Protein AF-A0A4Y3TWV3-F1 (afdb_monomer)

Organism: NCBI:txid104098

Solvent-accessible surface area (backbone atoms only — not comparable to full-atom values): 7016 Å² total; per-residue (Å²): 138,83,85,80,80,93,82,84,86,86,75,82,80,72,80,71,65,55,74,66,58,50,50,42,55,50,50,24,52,49,24,51,49,49,18,53,52,21,53,77,69,69,35,64,69,49,27,54,52,24,47,52,52,20,52,54,29,45,50,53,52,32,53,76,69,77,37,59,62,66,59,57,53,49,51,52,50,53,52,52,54,52,49,51,52,53,49,56,72,68,42,71,74,75,78,70,80,51,86,92,54,82,78,74,73,88,73,83,77,76,76,74,81,133

Sequence (114 aa):
MVRIDPAHLSSASGNTPAPATMRVCQKAGLHATNCTAAFIAGRRQDVIRESAQFIRSLEEIWRGQDVPPEEVWTELLRRLEVSELLHRLNQPPHRCKELGRRARAWRITTSKLP

Foldseek 3Di:
DDDDDPPPPPDPPDPPDDPVLVVLVVQLVVLVVQLVVCVVVVNVVSVVVSVVSNVVSVCVNCVVVVHHVVVVVVVVVVVVVVVVVVVVVPPDPPLPPPDPDDPDDDDPPPPDDD

Mean predicted aligned error: 14.13 Å

Secondary structure (DSSP, 8-state):
---------------PPPHHHHHHHHHHHHHHHHHHHHHHTT-HHHHHHHHHHHHHHHHHHHHTTT--HHHHHHHHHHHHHHHHHHHHHHSPP-----TT----------PPP-

Structure (mmCIF, N/CA/C/O backbone):
data_AF-A0A4Y3TWV3-F1
#
_entry.id   AF-A0A4Y3TWV3-F1
#
loop_
_atom_site.group_PDB
_atom_site.id
_atom_site.type_symbol
_atom_site.label_atom_id
_atom_site.label_alt_id
_atom_site.label_comp_id
_atom_site.label_asym_id
_atom_site.label_entity_id
_atom_site.label_seq_id
_atom_site.pdbx_PDB_ins_code
_atom_site.Cartn_x
_atom_site.Cartn_y
_atom_site.Cartn_z
_atom_site.occupancy
_atom_site.B_iso_or_equiv
_atom_site.auth_seq_id
_atom_site.auth_comp_id
_atom_site.auth_asym_id
_atom_site.auth_atom_id
_atom_site.pdbx_PDB_model_num
ATOM 1 N N . MET A 1 1 ? 23.620 39.219 21.979 1.00 39.56 1 MET A N 1
ATOM 2 C CA . MET A 1 1 ? 23.599 38.084 22.926 1.00 39.56 1 MET A CA 1
ATOM 3 C C . MET A 1 1 ? 22.150 37.874 23.351 1.00 39.56 1 MET A C 1
ATOM 5 O O . MET A 1 1 ? 21.705 38.472 24.318 1.00 39.56 1 MET A O 1
ATOM 9 N N . VAL A 1 2 ? 21.378 37.154 22.531 1.00 44.09 2 VAL A N 1
ATOM 10 C CA . VAL A 1 2 ? 19.945 36.910 22.764 1.00 44.09 2 VAL A CA 1
ATOM 11 C C . VAL A 1 2 ? 19.835 35.655 23.623 1.00 44.09 2 VAL A C 1
ATOM 13 O O . VAL A 1 2 ? 20.268 34.585 23.201 1.00 44.09 2 VAL A O 1
ATOM 16 N N . ARG A 1 3 ? 19.325 35.800 24.849 1.00 45.41 3 ARG A N 1
ATOM 17 C CA . ARG A 1 3 ? 18.936 34.666 25.692 1.00 45.41 3 ARG A CA 1
ATOM 18 C C . ARG A 1 3 ? 17.688 34.032 25.078 1.00 45.41 3 ARG A C 1
ATOM 20 O O . ARG A 1 3 ? 16.702 34.727 24.866 1.00 45.41 3 ARG A O 1
ATOM 27 N N . ILE A 1 4 ? 17.763 32.741 24.776 1.00 53.50 4 ILE A N 1
ATOM 28 C CA . ILE A 1 4 ? 16.607 31.914 24.428 1.00 53.50 4 ILE A CA 1
ATOM 29 C C . ILE A 1 4 ? 16.177 31.213 25.719 1.00 53.50 4 ILE A C 1
ATOM 31 O O . ILE A 1 4 ? 16.936 30.410 26.260 1.00 53.50 4 ILE A O 1
ATOM 35 N N . ASP A 1 5 ? 14.989 31.545 26.221 1.00 45.50 5 ASP A N 1
ATOM 36 C CA . ASP A 1 5 ? 14.373 30.877 27.370 1.00 45.50 5 ASP A CA 1
ATOM 37 C C . ASP A 1 5 ? 13.811 29.497 26.951 1.00 45.50 5 ASP A C 1
ATOM 39 O O . ASP A 1 5 ? 13.076 29.413 25.963 1.00 45.50 5 ASP A O 1
ATOM 43 N N . PRO A 1 6 ? 14.104 28.392 27.669 1.00 47.84 6 PRO A N 1
ATOM 44 C CA . PRO A 1 6 ? 13.749 27.032 27.250 1.00 47.84 6 PRO A CA 1
ATOM 45 C C . PRO A 1 6 ? 12.395 26.558 27.818 1.00 47.84 6 PRO A C 1
ATOM 47 O O . PRO A 1 6 ? 12.291 25.443 28.322 1.00 47.84 6 PRO A O 1
ATOM 50 N N . ALA A 1 7 ? 11.350 27.389 27.775 1.00 47.19 7 ALA A N 1
ATOM 51 C CA . ALA A 1 7 ? 10.105 27.129 28.515 1.00 47.19 7 ALA A CA 1
ATOM 52 C C . ALA A 1 7 ? 8.832 26.961 27.659 1.00 47.19 7 ALA A C 1
ATOM 54 O O . ALA A 1 7 ? 7.738 27.173 28.173 1.00 47.19 7 ALA A O 1
ATOM 55 N N . HIS A 1 8 ? 8.923 26.561 26.381 1.00 47.34 8 HIS A N 1
ATOM 56 C CA . HIS A 1 8 ? 7.716 26.426 25.540 1.00 47.34 8 HIS A CA 1
ATOM 57 C C . HIS A 1 8 ? 7.578 25.137 24.709 1.00 47.34 8 HIS A C 1
ATOM 59 O O . HIS A 1 8 ? 6.943 25.136 23.658 1.00 47.34 8 HIS A O 1
ATOM 65 N N . LEU A 1 9 ? 8.090 23.998 25.177 1.00 46.09 9 LEU A N 1
ATOM 66 C CA . LEU A 1 9 ? 7.772 22.702 24.552 1.00 46.09 9 LEU A CA 1
ATOM 67 C C . LEU A 1 9 ? 7.235 21.701 25.580 1.00 46.09 9 LEU A C 1
ATOM 69 O O . LEU A 1 9 ? 7.739 20.593 25.711 1.00 46.09 9 LEU A O 1
ATOM 73 N N . SER A 1 10 ? 6.193 22.093 26.315 1.00 49.81 10 SER A N 1
ATOM 74 C CA . SER A 1 10 ? 5.363 21.151 27.071 1.00 49.81 10 SER A CA 1
ATOM 75 C C . SER A 1 10 ? 3.910 21.285 26.633 1.00 49.81 10 SER A C 1
ATOM 77 O O . SER A 1 10 ? 3.163 22.125 27.126 1.00 49.81 10 SER A O 1
ATOM 79 N N . SER A 1 11 ? 3.556 20.509 25.609 1.00 43.03 11 SER A N 1
ATOM 80 C CA . SER A 1 11 ? 2.209 19.965 25.355 1.00 43.03 11 SER A CA 1
ATOM 81 C C . SER A 1 11 ? 2.194 19.153 24.052 1.00 43.03 11 SER A C 1
ATOM 83 O O . SER A 1 11 ? 1.276 19.240 23.243 1.00 43.03 11 SER A O 1
ATOM 85 N N . ALA A 1 12 ? 3.198 18.292 23.847 1.00 49.00 12 ALA A N 1
ATOM 86 C CA . ALA A 1 12 ? 2.982 17.119 23.008 1.00 49.00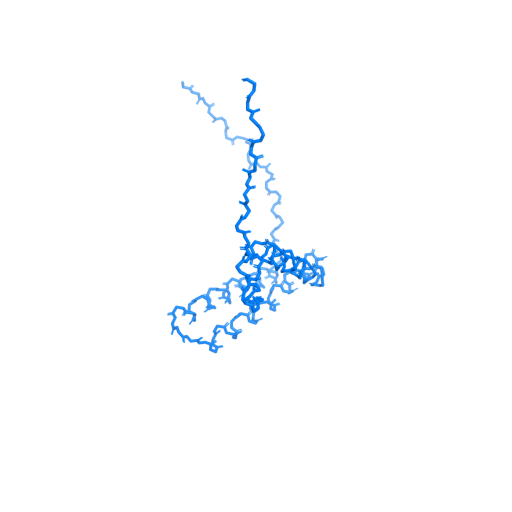 12 ALA A CA 1
ATOM 87 C C . ALA A 1 12 ? 2.133 16.149 23.840 1.00 49.00 12 ALA A C 1
ATOM 89 O O . ALA A 1 12 ? 2.664 15.310 24.565 1.00 49.00 12 ALA A O 1
ATOM 90 N N . SER A 1 13 ? 0.809 16.327 23.806 1.00 44.69 13 SER A N 1
ATOM 91 C CA . SER A 1 13 ? -0.141 15.336 24.313 1.00 44.69 13 SER A CA 1
ATOM 92 C C . SER A 1 13 ? -0.003 14.098 23.426 1.00 44.69 13 SER A C 1
ATOM 94 O O . SER A 1 13 ? -0.635 13.967 22.379 1.00 44.69 13 SER A O 1
ATOM 96 N N . GLY A 1 14 ? 0.974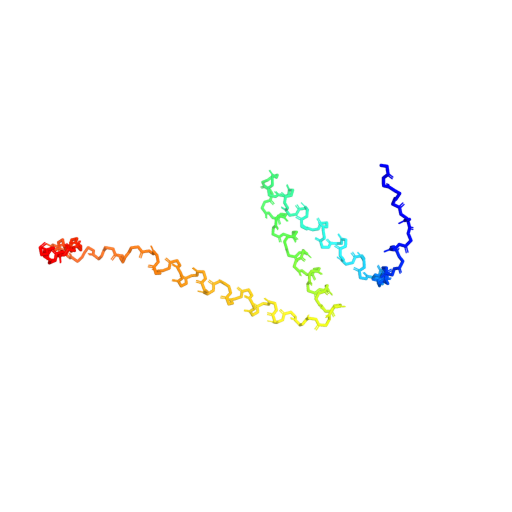 13.263 23.773 1.00 44.38 14 GLY A N 1
ATOM 97 C CA . GLY A 1 14 ? 1.352 12.076 23.034 1.00 44.38 14 GLY A CA 1
ATOM 98 C C . GLY A 1 14 ? 0.284 11.018 23.219 1.00 44.38 14 GLY A C 1
ATOM 99 O O . GLY A 1 14 ? 0.344 10.238 24.168 1.00 44.38 14 GLY A O 1
ATOM 100 N N . ASN A 1 15 ? -0.670 10.965 22.292 1.00 62.34 15 ASN A N 1
ATOM 101 C CA . ASN A 1 15 ? -1.533 9.805 22.138 1.00 62.34 15 ASN A CA 1
ATOM 102 C C . ASN A 1 15 ? -0.675 8.658 21.587 1.00 62.34 15 ASN A C 1
ATOM 104 O O . ASN A 1 15 ? -0.637 8.401 20.384 1.00 62.34 15 ASN A O 1
ATOM 108 N N . THR A 1 16 ? 0.118 8.042 22.467 1.00 63.03 16 THR A N 1
ATOM 109 C CA . THR A 1 16 ? 0.931 6.880 22.117 1.00 63.03 16 THR A CA 1
ATOM 110 C C . THR A 1 16 ? -0.038 5.795 21.661 1.00 63.03 16 THR A C 1
ATOM 112 O O . THR A 1 16 ? -0.902 5.404 22.450 1.00 63.03 16 THR A O 1
ATOM 115 N N . PRO A 1 17 ? 0.045 5.332 20.402 1.00 68.81 17 PRO A N 1
ATOM 116 C CA . PRO A 1 17 ? -0.887 4.338 19.902 1.00 68.81 17 PRO A CA 1
ATOM 117 C C . PRO A 1 17 ? -0.798 3.085 20.767 1.00 68.81 17 PRO A C 1
ATOM 119 O O . PRO A 1 17 ? 0.291 2.696 21.205 1.00 68.81 17 PRO A O 1
ATOM 122 N N . ALA A 1 18 ? -1.946 2.447 21.001 1.00 78.12 18 ALA A N 1
ATOM 123 C CA . ALA A 1 18 ? -2.000 1.203 21.751 1.00 78.12 18 ALA A CA 1
ATOM 124 C C . ALA A 1 18 ? -0.973 0.200 21.183 1.00 78.12 18 ALA A C 1
ATOM 126 O O . ALA A 1 18 ? -0.744 0.157 19.967 1.00 78.12 18 ALA A O 1
ATOM 127 N N . PRO A 1 19 ? -0.355 -0.645 22.025 1.00 78.56 19 PRO A N 1
ATOM 128 C CA . PRO A 1 19 ? 0.712 -1.549 21.595 1.00 78.56 19 PRO A CA 1
ATOM 129 C C . PRO A 1 19 ? 0.289 -2.501 20.466 1.00 78.56 19 PRO A C 1
ATOM 131 O O . PRO A 1 19 ? 1.137 -2.946 19.697 1.00 78.56 19 PRO A O 1
ATOM 134 N N . ALA A 1 20 ? -1.007 -2.803 20.331 1.00 78.88 20 ALA A N 1
ATOM 135 C CA . ALA A 1 20 ? -1.546 -3.556 19.200 1.00 78.88 20 ALA A CA 1
ATOM 136 C C . ALA A 1 20 ? -1.443 -2.770 17.880 1.00 78.88 20 ALA A C 1
ATOM 138 O O . ALA A 1 20 ? -0.888 -3.279 16.910 1.00 78.88 20 ALA A O 1
ATOM 139 N N . THR A 1 21 ? -1.881 -1.510 17.867 1.00 86.44 21 THR A N 1
ATOM 140 C CA . THR A 1 21 ? -1.794 -0.607 16.709 1.00 86.44 21 THR A CA 1
ATOM 141 C C . THR A 1 21 ? -0.346 -0.408 16.268 1.00 86.44 21 THR A C 1
ATOM 143 O O . THR A 1 21 ? -0.040 -0.486 15.081 1.00 86.44 21 THR A O 1
ATOM 146 N N . MET A 1 22 ? 0.579 -0.249 17.221 1.00 91.19 22 MET A N 1
ATOM 147 C CA . MET A 1 22 ? 2.005 -0.115 16.912 1.00 91.19 22 MET A CA 1
ATOM 148 C C . MET A 1 22 ? 2.561 -1.345 16.176 1.00 91.19 22 MET A C 1
ATOM 150 O O . MET A 1 22 ? 3.324 -1.194 15.222 1.00 91.19 22 MET A O 1
ATOM 154 N N . ARG A 1 23 ? 2.145 -2.560 16.561 1.00 93.81 23 ARG A N 1
ATOM 155 C CA . ARG A 1 23 ? 2.563 -3.800 15.882 1.00 93.81 23 ARG A CA 1
ATOM 156 C C . ARG A 1 23 ? 2.028 -3.884 14.456 1.00 93.81 23 ARG A C 1
ATOM 158 O O . ARG A 1 23 ? 2.760 -4.325 13.575 1.00 93.81 23 ARG A O 1
ATOM 165 N N . VAL A 1 24 ? 0.782 -3.471 14.218 1.00 95.19 24 VAL A N 1
ATOM 166 C CA . VAL A 1 24 ? 0.203 -3.450 12.863 1.00 95.19 24 VAL A CA 1
ATOM 167 C C . VAL A 1 24 ? 0.969 -2.463 11.976 1.00 95.19 24 VAL A C 1
ATOM 169 O O . VAL A 1 24 ? 1.386 -2.825 10.877 1.00 95.19 24 VAL A O 1
ATOM 172 N N . CYS A 1 25 ? 1.270 -1.262 12.482 1.00 95.94 25 CYS A N 1
ATOM 173 C CA . CYS A 1 25 ? 2.086 -0.280 11.761 1.00 95.94 25 CYS A CA 1
ATOM 174 C C . CYS A 1 25 ? 3.491 -0.810 11.431 1.00 95.94 25 CYS A C 1
ATOM 176 O O . CYS A 1 25 ? 3.977 -0.633 10.314 1.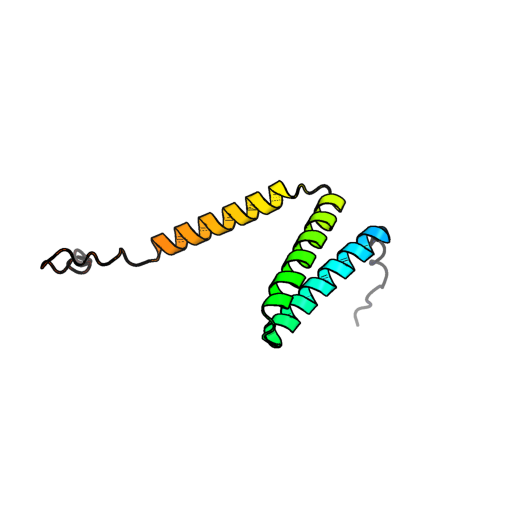00 95.94 25 CYS A O 1
ATOM 178 N N . GLN A 1 26 ? 4.138 -1.502 12.373 1.00 97.12 26 GLN A N 1
ATOM 179 C CA . GLN A 1 26 ? 5.443 -2.128 12.141 1.00 97.12 26 GLN A CA 1
ATOM 180 C C . GLN A 1 26 ? 5.376 -3.219 11.064 1.00 97.12 26 GLN A C 1
ATOM 182 O O . GLN A 1 26 ? 6.245 -3.260 10.194 1.00 97.12 26 GLN A O 1
ATOM 187 N N . LYS A 1 27 ? 4.339 -4.069 11.075 1.00 97.19 27 LYS A N 1
ATOM 188 C CA . LYS A 1 27 ? 4.122 -5.077 10.023 1.00 97.19 27 LYS A CA 1
ATOM 189 C C . LYS A 1 27 ? 3.934 -4.434 8.655 1.00 97.19 27 LYS A C 1
ATOM 191 O O . LYS A 1 27 ? 4.569 -4.867 7.698 1.00 97.19 27 LYS A O 1
ATOM 196 N N . ALA A 1 28 ? 3.125 -3.379 8.567 1.00 98.00 28 ALA A N 1
ATOM 197 C CA . ALA A 1 28 ? 2.939 -2.647 7.319 1.00 98.00 28 ALA A CA 1
ATOM 198 C C . ALA A 1 28 ? 4.282 -2.120 6.780 1.00 98.00 28 ALA A C 1
ATOM 200 O O . ALA A 1 28 ? 4.619 -2.359 5.620 1.00 98.00 28 ALA A O 1
ATOM 201 N N . GLY A 1 29 ? 5.095 -1.486 7.632 1.00 98.19 29 GLY A N 1
ATOM 202 C CA . GLY A 1 29 ? 6.427 -1.007 7.245 1.00 98.19 29 GLY A CA 1
ATOM 203 C C . GLY A 1 29 ? 7.381 -2.128 6.807 1.00 98.19 29 GLY A C 1
ATOM 204 O O . GLY A 1 29 ? 8.105 -1.977 5.818 1.00 98.19 29 GLY A O 1
ATOM 205 N N . LEU A 1 30 ? 7.349 -3.273 7.496 1.00 98.56 30 LEU A N 1
ATOM 206 C CA . LEU A 1 30 ? 8.139 -4.452 7.140 1.00 98.56 30 LEU A CA 1
ATOM 207 C C . LEU A 1 30 ? 7.762 -4.977 5.750 1.00 98.56 30 LEU A C 1
ATOM 209 O O . LEU A 1 30 ? 8.640 -5.161 4.911 1.00 98.56 30 LEU A O 1
ATOM 213 N N . HIS A 1 31 ? 6.469 -5.167 5.480 1.00 98.69 31 HIS A N 1
ATOM 214 C CA . HIS A 1 31 ? 5.999 -5.683 4.193 1.00 98.69 31 HIS A CA 1
ATOM 215 C C . HIS A 1 31 ? 6.276 -4.713 3.036 1.00 98.69 31 HIS A C 1
ATOM 217 O O . HIS A 1 31 ? 6.695 -5.146 1.963 1.00 98.69 31 HIS A O 1
ATOM 223 N N . ALA A 1 32 ? 6.154 -3.400 3.252 1.00 98.62 32 ALA A N 1
ATOM 224 C CA . ALA A 1 32 ? 6.552 -2.400 2.257 1.00 98.62 32 ALA A CA 1
ATOM 225 C C . ALA A 1 32 ? 8.054 -2.485 1.917 1.00 98.62 32 ALA A C 1
ATOM 227 O O . ALA A 1 32 ? 8.452 -2.473 0.745 1.00 98.62 32 ALA A O 1
ATOM 228 N N . THR A 1 33 ? 8.896 -2.629 2.944 1.00 98.75 33 THR A N 1
ATOM 229 C CA . THR A 1 33 ? 10.348 -2.776 2.778 1.00 98.75 33 THR A CA 1
ATOM 230 C C . THR A 1 33 ? 10.690 -4.071 2.043 1.00 98.75 33 THR A C 1
ATOM 232 O O . THR A 1 33 ? 11.439 -4.050 1.065 1.00 98.75 33 THR A O 1
ATOM 235 N N . ASN A 1 34 ? 10.091 -5.193 2.448 1.00 98.75 34 ASN A N 1
ATOM 236 C CA . ASN A 1 34 ? 10.310 -6.494 1.822 1.00 98.75 34 ASN A CA 1
ATOM 237 C C . ASN A 1 34 ? 9.842 -6.528 0.366 1.00 98.75 34 ASN A C 1
ATOM 239 O O . ASN A 1 34 ? 10.534 -7.095 -0.475 1.00 98.75 34 ASN A O 1
ATOM 243 N N . CYS A 1 35 ? 8.711 -5.894 0.044 1.00 98.69 35 CYS A N 1
ATOM 244 C CA . CYS A 1 35 ? 8.232 -5.754 -1.330 1.00 98.69 35 CYS A CA 1
ATOM 245 C C . CYS A 1 35 ? 9.278 -5.059 -2.214 1.00 98.69 35 CYS A C 1
ATOM 247 O O . CYS A 1 35 ? 9.605 -5.530 -3.305 1.00 98.69 35 CYS A O 1
ATOM 249 N N . THR A 1 36 ? 9.859 -3.968 -1.714 1.00 98.62 36 THR A N 1
ATOM 250 C CA . THR A 1 36 ? 10.895 -3.215 -2.432 1.00 98.62 36 THR A CA 1
ATOM 251 C C . THR A 1 36 ? 12.182 -4.034 -2.571 1.00 98.62 36 THR A C 1
ATOM 253 O O . THR A 1 36 ? 12.760 -4.109 -3.655 1.00 98.62 36 THR A O 1
ATOM 256 N N . ALA A 1 37 ? 12.598 -4.729 -1.509 1.00 98.75 37 ALA A N 1
ATOM 257 C CA . ALA A 1 37 ? 13.749 -5.629 -1.540 1.00 98.75 37 ALA A CA 1
ATOM 258 C C . ALA A 1 37 ? 13.553 -6.802 -2.521 1.00 98.75 37 ALA A C 1
ATOM 260 O O . ALA A 1 37 ? 14.476 -7.167 -3.248 1.00 98.75 37 ALA A O 1
ATOM 261 N N . ALA A 1 38 ? 12.348 -7.373 -2.586 1.00 98.56 38 ALA A N 1
ATOM 262 C CA . ALA A 1 38 ? 11.992 -8.430 -3.526 1.00 98.56 38 ALA A CA 1
ATOM 263 C C . ALA A 1 38 ? 12.055 -7.953 -4.983 1.00 98.56 38 ALA A C 1
ATOM 265 O O . ALA A 1 38 ? 12.536 -8.693 -5.843 1.00 98.56 38 ALA A O 1
ATOM 266 N N . PHE A 1 39 ? 11.620 -6.719 -5.255 1.00 98.62 39 PHE A N 1
ATOM 267 C CA . PHE A 1 39 ? 11.740 -6.107 -6.577 1.00 98.62 39 PHE A CA 1
ATOM 268 C C . PHE A 1 39 ? 13.207 -5.946 -6.986 1.00 98.62 39 PHE A C 1
ATOM 270 O O . PHE A 1 39 ? 13.586 -6.392 -8.067 1.00 98.62 39 PHE A O 1
ATOM 277 N N . ILE A 1 40 ? 14.043 -5.397 -6.095 1.00 98.69 40 ILE A N 1
ATOM 278 C CA . ILE A 1 40 ? 15.491 -5.246 -6.321 1.00 98.69 40 ILE A CA 1
ATOM 279 C C . ILE A 1 40 ? 16.145 -6.607 -6.599 1.00 98.69 40 ILE A C 1
ATOM 281 O O . ILE A 1 40 ? 17.000 -6.721 -7.472 1.00 98.69 40 ILE A O 1
ATOM 285 N N . ALA A 1 41 ? 15.713 -7.656 -5.899 1.00 98.31 41 ALA A N 1
ATOM 286 C CA . ALA A 1 41 ? 16.215 -9.014 -6.079 1.00 98.31 41 ALA A CA 1
ATOM 287 C C . ALA A 1 41 ? 15.609 -9.770 -7.282 1.00 98.31 41 ALA A C 1
ATOM 289 O O . ALA A 1 41 ? 15.911 -10.948 -7.467 1.00 98.31 41 ALA A O 1
ATOM 290 N N . GLY A 1 42 ? 14.721 -9.152 -8.072 1.00 98.00 42 GLY A N 1
ATOM 291 C CA . GLY A 1 42 ? 14.075 -9.795 -9.223 1.00 98.00 42 GLY A CA 1
ATOM 292 C C . GLY A 1 42 ? 13.086 -10.915 -8.864 1.00 98.00 42 GLY A C 1
ATOM 293 O O . GLY A 1 42 ? 12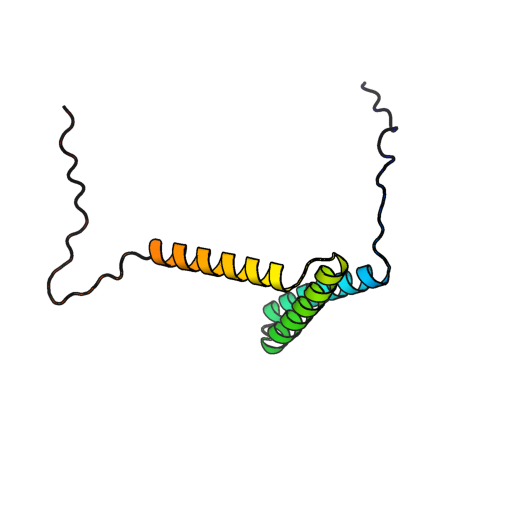.720 -11.722 -9.720 1.00 98.00 42 GLY A O 1
ATOM 294 N N . ARG A 1 43 ? 12.622 -10.991 -7.611 1.00 98.38 43 ARG A N 1
ATOM 295 C CA . ARG A 1 43 ? 11.738 -12.062 -7.121 1.00 98.38 43 ARG A CA 1
ATOM 296 C C . ARG A 1 43 ? 10.269 -11.672 -7.254 1.00 98.38 43 ARG A C 1
ATOM 298 O O . ARG A 1 43 ? 9.626 -11.247 -6.299 1.00 98.38 43 ARG A O 1
ATOM 305 N N . ARG A 1 44 ? 9.704 -11.848 -8.454 1.00 98.25 44 ARG A N 1
ATOM 306 C CA . ARG A 1 44 ? 8.315 -11.450 -8.775 1.00 98.25 44 ARG A CA 1
ATOM 307 C C . ARG A 1 44 ? 7.261 -12.014 -7.812 1.00 98.25 44 ARG A C 1
ATOM 309 O O . ARG A 1 44 ? 6.335 -11.296 -7.448 1.00 98.25 44 ARG A O 1
ATOM 316 N N . GLN A 1 45 ? 7.374 -13.284 -7.422 1.00 98.50 45 GLN A N 1
ATOM 317 C CA . GLN A 1 45 ? 6.397 -13.911 -6.520 1.00 98.50 45 GLN A CA 1
ATOM 318 C C . GLN A 1 45 ? 6.417 -13.278 -5.125 1.00 98.50 45 GLN A C 1
ATOM 320 O O . GLN A 1 45 ? 5.364 -13.078 -4.523 1.00 98.50 45 GLN A O 1
ATOM 325 N N . ASP A 1 46 ? 7.599 -12.894 -4.648 1.00 98.50 46 ASP A N 1
ATOM 326 C CA . ASP A 1 46 ? 7.748 -12.221 -3.361 1.00 98.50 46 ASP A CA 1
ATOM 327 C C . ASP A 1 46 ? 7.211 -10.791 -3.422 1.00 98.50 46 ASP A C 1
ATOM 329 O O . ASP A 1 46 ? 6.543 -10.362 -2.490 1.00 98.50 46 ASP A O 1
ATOM 333 N N . VAL A 1 47 ? 7.391 -10.079 -4.542 1.00 98.75 47 VAL A N 1
ATOM 334 C CA . VAL A 1 47 ? 6.764 -8.758 -4.745 1.00 98.75 47 VAL A CA 1
ATOM 335 C C . VAL A 1 47 ? 5.247 -8.849 -4.583 1.00 98.75 47 VAL A C 1
ATOM 337 O O . VAL A 1 47 ? 4.663 -8.062 -3.843 1.00 98.75 47 VAL A O 1
ATOM 340 N N . ILE A 1 48 ? 4.607 -9.826 -5.234 1.00 98.62 48 ILE A N 1
ATOM 341 C CA . ILE A 1 48 ? 3.152 -10.026 -5.144 1.00 98.62 48 ILE A CA 1
ATOM 342 C C . ILE A 1 48 ? 2.744 -10.350 -3.702 1.00 98.62 48 ILE A C 1
ATOM 344 O O . ILE A 1 48 ? 1.802 -9.758 -3.175 1.00 98.62 48 ILE A O 1
ATOM 348 N N . ARG A 1 49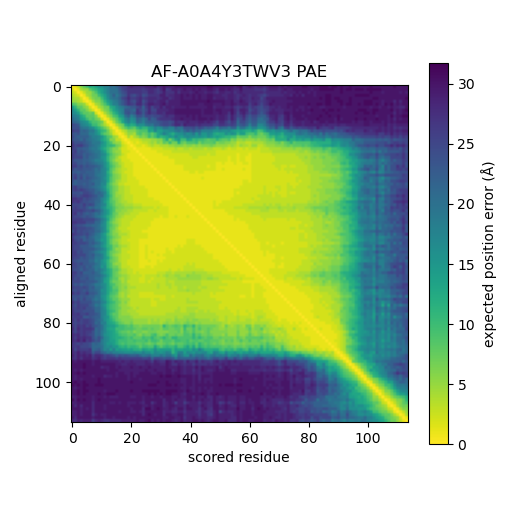 ? 3.468 -11.270 -3.054 1.00 98.62 49 ARG A N 1
ATOM 349 C CA . ARG A 1 49 ? 3.189 -11.708 -1.683 1.00 98.62 49 ARG A CA 1
ATOM 350 C C . ARG A 1 49 ? 3.292 -10.558 -0.685 1.00 98.62 49 ARG A C 1
ATOM 352 O O . ARG A 1 49 ? 2.358 -10.336 0.080 1.00 98.62 49 ARG A O 1
ATOM 359 N N . GLU A 1 50 ? 4.402 -9.831 -0.698 1.00 98.69 50 GLU A N 1
ATOM 360 C CA . GLU A 1 50 ? 4.652 -8.741 0.245 1.00 98.69 50 GLU A CA 1
ATOM 36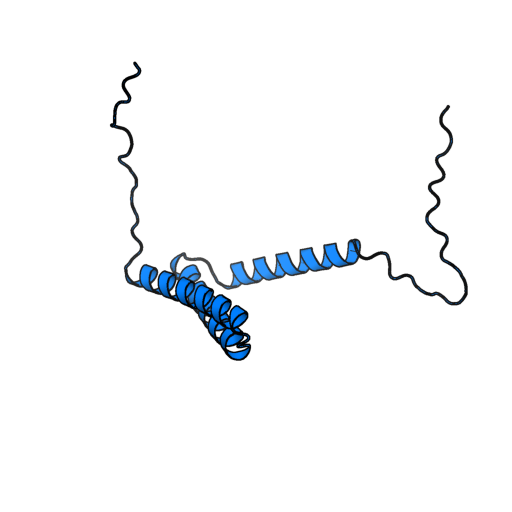1 C C . GLU A 1 50 ? 3.735 -7.543 -0.025 1.00 98.69 50 GLU A C 1
ATOM 363 O O . GLU A 1 50 ? 3.242 -6.936 0.922 1.00 98.69 50 GLU A O 1
ATOM 368 N N . SER A 1 51 ? 3.399 -7.262 -1.291 1.00 98.56 51 SER A N 1
ATOM 369 C CA . SER A 1 51 ? 2.387 -6.250 -1.636 1.00 98.56 51 SER A CA 1
ATOM 370 C C . SER A 1 51 ? 1.021 -6.583 -1.033 1.00 98.56 51 SER A C 1
ATOM 372 O O . SER A 1 51 ? 0.369 -5.716 -0.452 1.00 98.56 51 SER A O 1
ATOM 374 N N . ALA A 1 52 ? 0.584 -7.843 -1.133 1.00 98.50 52 ALA A N 1
ATOM 375 C CA . ALA A 1 52 ? -0.693 -8.270 -0.569 1.00 98.50 52 ALA A CA 1
ATOM 376 C C . ALA A 1 52 ? -0.706 -8.143 0.963 1.00 98.50 52 ALA A C 1
ATOM 378 O O . ALA A 1 52 ? -1.677 -7.642 1.528 1.00 98.50 52 ALA A O 1
ATOM 379 N N . GLN A 1 53 ? 0.379 -8.542 1.635 1.00 98.50 53 GLN A N 1
ATOM 380 C CA . GLN A 1 53 ? 0.491 -8.409 3.091 1.00 98.50 53 GLN A CA 1
ATOM 381 C C . GLN A 1 53 ? 0.546 -6.948 3.547 1.00 98.50 53 GLN A C 1
ATOM 383 O O . GLN A 1 53 ? -0.042 -6.588 4.570 1.00 98.50 53 GLN A O 1
ATOM 388 N N . PHE A 1 54 ? 1.203 -6.087 2.770 1.00 98.44 54 PHE A N 1
ATOM 389 C CA . PHE A 1 54 ? 1.211 -4.653 3.017 1.00 98.44 54 PHE A CA 1
ATOM 390 C C . PHE A 1 54 ? -0.203 -4.063 2.954 1.00 98.44 54 PHE A C 1
ATOM 392 O O . PHE A 1 54 ? -0.619 -3.394 3.897 1.00 98.44 54 PHE A O 1
ATOM 399 N N . ILE A 1 55 ? -0.971 -4.377 1.904 1.00 97.81 55 ILE A N 1
ATOM 400 C CA . ILE A 1 55 ? -2.360 -3.914 1.758 1.00 97.81 55 ILE A CA 1
ATOM 401 C C . ILE A 1 55 ? -3.241 -4.418 2.908 1.00 97.81 55 ILE A C 1
ATOM 403 O O . ILE A 1 55 ? -3.974 -3.631 3.497 1.00 97.81 55 ILE A O 1
ATOM 407 N N . ARG A 1 56 ? -3.130 -5.696 3.292 1.00 97.31 56 ARG A N 1
ATOM 408 C CA . ARG A 1 56 ? -3.860 -6.242 4.453 1.00 97.31 56 ARG A CA 1
ATOM 409 C C . ARG A 1 56 ? -3.550 -5.488 5.743 1.00 97.31 56 ARG A C 1
ATOM 411 O O . ARG A 1 56 ? -4.457 -5.155 6.497 1.00 97.31 56 ARG A O 1
ATOM 418 N N . SER A 1 57 ? -2.274 -5.187 5.971 1.00 97.00 57 SER A N 1
ATOM 419 C CA . SER A 1 57 ? -1.849 -4.425 7.147 1.00 97.00 57 SER A CA 1
ATOM 420 C C . SER A 1 57 ? -2.373 -2.983 7.105 1.00 97.00 57 SER A C 1
ATOM 422 O O . SER A 1 57 ? -2.727 -2.435 8.144 1.00 97.00 57 SER A O 1
ATOM 424 N N . LEU A 1 58 ? -2.465 -2.366 5.920 1.00 96.94 58 LEU A N 1
ATOM 425 C CA . LEU A 1 58 ? -3.080 -1.046 5.753 1.00 96.94 58 LEU A CA 1
ATOM 426 C C . LEU A 1 58 ? -4.581 -1.058 6.061 1.00 96.94 58 LEU A C 1
ATOM 428 O O . LEU A 1 58 ? -5.038 -0.167 6.770 1.00 96.94 58 LEU A O 1
ATOM 432 N N . GLU A 1 59 ? -5.328 -2.069 5.607 1.00 96.25 59 GLU A N 1
ATOM 433 C CA . GLU A 1 59 ? -6.756 -2.216 5.937 1.00 96.25 59 GLU A CA 1
ATOM 434 C C . GLU A 1 59 ? -6.987 -2.277 7.459 1.00 96.25 59 GLU A C 1
ATOM 436 O O . GLU A 1 59 ? -7.934 -1.678 7.973 1.00 96.25 59 GLU A O 1
ATOM 441 N N . GLU A 1 60 ? -6.107 -2.963 8.197 1.00 95.19 60 GLU A N 1
ATOM 442 C CA . GLU A 1 60 ? -6.145 -3.002 9.665 1.00 95.19 60 GLU A CA 1
ATOM 443 C C . GLU A 1 60 ? -5.849 -1.631 10.295 1.00 95.19 60 GLU A C 1
ATOM 445 O O . GLU A 1 60 ? -6.511 -1.245 11.261 1.00 95.19 60 GLU A O 1
ATOM 450 N N . ILE A 1 61 ? -4.892 -0.874 9.743 1.00 95.06 61 ILE A N 1
ATOM 451 C CA . ILE A 1 61 ? -4.574 0.488 10.203 1.00 95.06 61 ILE A CA 1
ATOM 452 C C . ILE A 1 61 ? -5.763 1.423 9.984 1.00 95.06 61 ILE A C 1
ATOM 454 O O . ILE A 1 61 ? -6.104 2.177 10.893 1.00 95.06 61 ILE A O 1
ATOM 458 N N . TRP A 1 62 ? -6.404 1.371 8.813 1.00 95.31 62 TRP A N 1
ATOM 459 C CA . TRP A 1 62 ? -7.569 2.203 8.499 1.00 95.31 62 TRP A CA 1
ATOM 460 C C . TRP A 1 62 ? -8.718 1.931 9.457 1.00 95.31 62 TRP A C 1
ATOM 462 O O . TRP A 1 62 ? -9.242 2.862 10.062 1.00 95.31 62 TRP A O 1
ATOM 472 N N . ARG A 1 63 ? -9.026 0.652 9.697 1.00 92.38 63 ARG A N 1
ATOM 473 C CA . ARG A 1 63 ? -10.052 0.261 10.668 1.00 92.38 63 ARG A CA 1
ATOM 474 C C . ARG A 1 63 ? -9.738 0.766 12.076 1.00 92.38 63 ARG A C 1
ATOM 476 O O . ARG A 1 63 ? -10.646 1.169 12.787 1.00 92.38 63 ARG A O 1
ATOM 483 N N . GLY A 1 64 ? -8.465 0.764 12.477 1.00 90.94 64 GLY A N 1
ATOM 484 C CA . GLY A 1 64 ? -8.026 1.313 13.764 1.00 90.94 64 GLY A CA 1
ATOM 485 C C . GLY A 1 64 ? -8.126 2.840 13.885 1.00 90.94 64 GLY A C 1
ATOM 486 O O . GLY A 1 64 ? -7.925 3.356 14.980 1.00 90.94 64 GLY A O 1
ATOM 487 N N . GLN A 1 65 ? -8.405 3.544 12.786 1.00 91.06 65 GLN A N 1
ATOM 488 C CA . GLN A 1 65 ? -8.603 4.995 12.712 1.00 91.06 65 GLN A CA 1
ATOM 489 C C . GLN A 1 65 ? -10.040 5.362 12.310 1.00 91.06 65 GLN A C 1
ATOM 491 O O . GLN A 1 65 ? -10.281 6.488 11.884 1.00 91.06 65 GLN A O 1
AT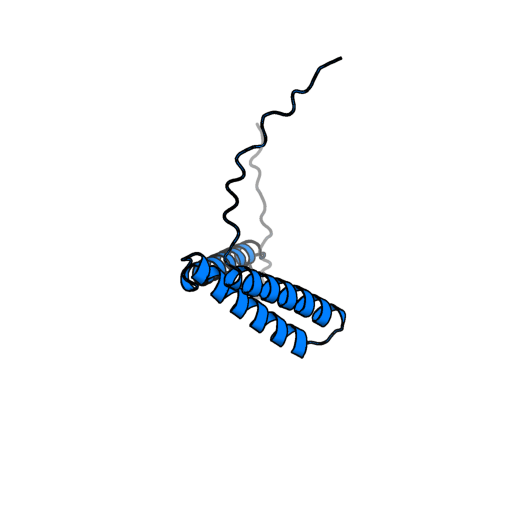OM 496 N N . ASP A 1 66 ? -10.969 4.402 12.378 1.00 93.81 66 ASP A N 1
ATOM 497 C CA . ASP A 1 66 ? -12.355 4.547 11.919 1.00 93.81 66 ASP A CA 1
ATOM 498 C C . ASP A 1 66 ? -12.476 4.998 10.451 1.00 93.81 66 ASP A C 1
ATOM 500 O O . ASP A 1 66 ? -13.459 5.619 10.056 1.00 93.81 66 ASP A O 1
ATOM 504 N N . VAL A 1 67 ? -11.479 4.660 9.625 1.00 95.75 67 VAL A N 1
ATOM 505 C CA . VAL A 1 67 ? -11.502 4.874 8.175 1.00 95.75 67 VAL A CA 1
ATOM 506 C C . VAL A 1 67 ? -11.995 3.592 7.500 1.00 95.75 67 VAL A C 1
ATOM 508 O O . VAL A 1 67 ? -11.302 2.566 7.553 1.00 95.75 67 VAL A O 1
ATOM 511 N N . PRO A 1 68 ? -13.164 3.609 6.843 1.00 94.75 68 PRO A N 1
ATOM 512 C CA . PRO A 1 68 ? -13.661 2.449 6.122 1.00 94.75 68 PRO A CA 1
ATOM 513 C C . PRO A 1 68 ? -12.798 2.151 4.878 1.00 94.75 68 PRO A C 1
ATOM 515 O O . PRO A 1 68 ? -12.494 3.070 4.109 1.00 94.75 68 PRO A O 1
ATOM 518 N N . PRO A 1 69 ? -12.389 0.890 4.627 1.00 95.19 69 PRO A N 1
ATOM 519 C CA . PRO A 1 69 ? -11.573 0.541 3.460 1.00 95.19 69 PRO A CA 1
ATOM 520 C C . PRO A 1 69 ? -12.189 0.964 2.120 1.00 95.19 69 PRO A C 1
ATOM 522 O O . PRO A 1 69 ? -11.469 1.351 1.200 1.00 95.19 69 PRO A O 1
ATOM 525 N N . GLU A 1 70 ? -13.516 0.926 2.007 1.00 96.00 70 GLU A N 1
ATOM 526 C CA . GLU A 1 70 ? -14.253 1.352 0.821 1.00 96.00 70 GLU A CA 1
ATOM 527 C C . GLU A 1 70 ? -14.018 2.821 0.459 1.00 96.00 70 GLU A C 1
ATOM 529 O O . GLU A 1 70 ? -13.978 3.145 -0.729 1.00 96.00 70 GLU A O 1
ATOM 534 N N . GLU A 1 71 ? -13.806 3.705 1.436 1.00 97.62 71 GLU A N 1
ATOM 535 C CA . GLU A 1 71 ? -13.528 5.118 1.174 1.00 97.62 71 GLU A CA 1
ATOM 536 C C . GLU A 1 71 ? -12.163 5.283 0.507 1.00 97.62 71 GLU A C 1
ATOM 538 O O . GLU A 1 71 ? -12.028 6.003 -0.486 1.00 97.62 71 GLU A O 1
ATOM 543 N N . VAL A 1 72 ? -11.160 4.549 0.997 1.00 97.19 72 VAL A N 1
ATOM 544 C CA . VAL A 1 72 ? -9.808 4.566 0.431 1.00 97.19 72 VAL A CA 1
ATOM 545 C C . VAL A 1 72 ? -9.796 3.938 -0.961 1.00 97.19 72 VAL A C 1
ATOM 547 O O . VAL A 1 72 ? -9.202 4.494 -1.886 1.00 97.19 72 VAL A O 1
ATOM 550 N N . TRP A 1 73 ? -10.492 2.816 -1.152 1.00 96.06 73 TRP A N 1
ATOM 551 C CA . TRP A 1 73 ? -10.621 2.180 -2.465 1.00 96.06 73 TRP A CA 1
ATOM 552 C C . TRP A 1 73 ? -11.372 3.043 -3.474 1.00 96.06 73 TRP A C 1
ATOM 554 O O . TRP A 1 73 ? -10.938 3.148 -4.623 1.00 96.06 73 TRP A O 1
ATOM 564 N N . THR A 1 74 ? -12.426 3.733 -3.045 1.00 97.19 74 THR A N 1
ATOM 565 C CA . THR A 1 74 ? -13.148 4.702 -3.880 1.00 97.19 74 THR A CA 1
ATOM 566 C C . THR A 1 74 ? -12.248 5.869 -4.278 1.00 97.19 74 THR A C 1
ATOM 568 O O . THR A 1 74 ? -12.240 6.280 -5.437 1.00 97.19 74 THR A O 1
ATOM 571 N N . GLU A 1 75 ? -11.451 6.394 -3.346 1.00 97.62 75 GLU A N 1
ATOM 572 C CA . GLU A 1 75 ? -10.480 7.450 -3.640 1.00 97.62 75 GLU A CA 1
ATOM 573 C C . GLU A 1 75 ? -9.401 6.988 -4.629 1.00 97.62 75 GLU A C 1
ATOM 575 O O . GLU A 1 75 ? -9.072 7.719 -5.566 1.00 97.62 75 GLU A O 1
ATOM 580 N N . LEU A 1 76 ? -8.867 5.771 -4.482 1.00 96.50 76 LEU A N 1
ATOM 581 C CA . LEU A 1 76 ? -7.907 5.233 -5.450 1.00 96.50 76 LEU A CA 1
ATOM 582 C C . LEU A 1 76 ? -8.526 5.065 -6.839 1.00 96.50 76 LEU A C 1
ATOM 584 O O . LEU A 1 76 ? -7.897 5.448 -7.827 1.00 96.50 76 LEU A O 1
ATOM 588 N N . LEU A 1 77 ? -9.751 4.542 -6.923 1.00 96.31 77 LEU A N 1
ATOM 589 C CA . LEU A 1 77 ? -10.461 4.404 -8.193 1.00 96.31 77 LEU A CA 1
ATOM 590 C C . LEU A 1 77 ? -10.656 5.769 -8.862 1.00 96.31 77 LEU A C 1
ATOM 592 O O . LEU A 1 77 ? -10.283 5.937 -10.022 1.00 96.31 77 LEU A O 1
ATOM 596 N N . ARG A 1 78 ? -11.118 6.772 -8.106 1.00 96.06 78 ARG A N 1
ATOM 597 C CA . ARG A 1 78 ? -11.254 8.157 -8.580 1.00 96.06 78 ARG A CA 1
ATOM 598 C C . ARG A 1 78 ? -9.943 8.690 -9.169 1.00 96.06 78 ARG A C 1
ATOM 600 O O . ARG A 1 78 ? -9.947 9.301 -10.237 1.00 96.06 78 ARG A O 1
ATOM 607 N N . ARG A 1 79 ? -8.804 8.458 -8.506 1.00 96.06 79 ARG A N 1
ATOM 608 C CA . ARG A 1 79 ? -7.482 8.892 -9.003 1.00 96.06 79 ARG A CA 1
ATOM 609 C C . ARG A 1 79 ? -7.079 8.195 -10.298 1.00 96.06 79 ARG A C 1
ATOM 611 O O . ARG A 1 79 ? -6.517 8.844 -11.181 1.00 96.06 79 ARG A O 1
ATOM 618 N N . LEU A 1 80 ? -7.357 6.900 -10.417 1.00 95.44 80 LEU A N 1
ATOM 619 C CA . LEU A 1 80 ? -7.071 6.133 -11.629 1.00 95.44 80 LEU A CA 1
ATOM 620 C C . LEU A 1 80 ? -7.927 6.611 -12.807 1.00 95.44 80 LEU A C 1
ATOM 622 O O . LEU A 1 80 ? -7.398 6.814 -13.896 1.00 95.44 80 LEU A O 1
ATOM 626 N N . GLU A 1 81 ? -9.213 6.871 -12.583 1.00 95.38 81 GLU A N 1
ATOM 627 C CA . GLU A 1 81 ? -10.124 7.385 -13.612 1.00 95.38 81 GLU A CA 1
ATOM 628 C C . GLU A 1 81 ? -9.705 8.768 -14.121 1.00 95.38 81 GLU A C 1
ATOM 630 O O . GLU A 1 81 ? -9.662 9.001 -15.331 1.00 95.38 81 GLU A O 1
ATOM 635 N N . VAL A 1 82 ? -9.332 9.678 -13.215 1.00 94.31 82 VAL A N 1
ATOM 636 C CA . VAL A 1 82 ? -8.813 11.003 -13.592 1.00 94.31 82 VAL A CA 1
ATOM 637 C C . VAL A 1 82 ? -7.510 10.871 -14.381 1.00 94.31 82 VAL A C 1
ATOM 639 O O . VAL A 1 82 ? -7.336 11.544 -15.398 1.00 94.31 82 VAL A O 1
ATOM 642 N N . SER A 1 83 ? -6.600 9.995 -13.944 1.00 91.12 83 SER A N 1
ATOM 643 C CA . SER A 1 83 ? -5.340 9.747 -14.649 1.00 91.12 83 SER A CA 1
ATOM 644 C C . SER A 1 83 ? -5.577 9.229 -16.070 1.00 91.12 83 SER A C 1
ATOM 646 O O . SER A 1 83 ? -4.972 9.747 -17.008 1.00 91.12 83 SER A O 1
ATOM 648 N N . GLU A 1 84 ? -6.494 8.279 -16.244 1.00 93.00 84 GLU A N 1
ATOM 649 C CA . GLU A 1 84 ? -6.853 7.712 -17.545 1.00 93.00 84 GLU A CA 1
ATOM 650 C C . GLU A 1 84 ? -7.507 8.753 -18.464 1.00 93.00 84 GLU A C 1
ATOM 652 O O . GLU A 1 84 ? -7.154 8.860 -19.640 1.00 93.00 84 GLU A O 1
ATOM 657 N N . LEU A 1 85 ? -8.422 9.572 -17.938 1.00 92.31 85 LEU A N 1
ATOM 658 C CA . LEU A 1 85 ? -9.042 10.655 -18.700 1.00 92.31 85 LEU A CA 1
ATOM 659 C C . LEU A 1 85 ? -7.994 11.656 -19.203 1.00 92.31 85 LEU A C 1
ATOM 661 O O . LEU A 1 85 ? -7.975 11.995 -20.388 1.00 92.31 85 LEU A O 1
ATOM 665 N N . LEU A 1 86 ? -7.101 12.106 -18.319 1.00 91.00 86 LEU A N 1
ATOM 666 C CA . LEU A 1 86 ? -6.017 13.019 -18.680 1.00 91.00 86 LEU A CA 1
ATOM 667 C C . LEU A 1 86 ? -5.054 12.381 -19.677 1.00 91.00 86 LEU A C 1
ATOM 669 O O . LEU A 1 86 ? -4.587 13.060 -20.591 1.00 91.00 86 LEU A O 1
ATOM 673 N N . HIS A 1 87 ? -4.762 11.089 -19.530 1.00 88.38 87 HIS A N 1
ATOM 674 C CA . HIS A 1 87 ? -3.946 10.363 -20.488 1.00 88.38 87 HIS A CA 1
ATOM 675 C C . HIS A 1 87 ? -4.591 10.397 -21.877 1.00 88.38 87 HIS A C 1
ATOM 677 O O . HIS A 1 87 ? -3.938 10.822 -22.825 1.00 88.38 87 HIS A O 1
ATOM 683 N N . ARG A 1 88 ? -5.884 10.066 -21.994 1.00 87.06 88 ARG A N 1
ATOM 684 C CA . ARG A 1 88 ? -6.638 10.095 -23.263 1.00 87.06 88 ARG A CA 1
ATOM 685 C C . ARG A 1 88 ? -6.702 11.477 -23.903 1.00 87.06 88 ARG A C 1
ATOM 687 O O . ARG A 1 88 ? -6.519 11.580 -25.109 1.00 87.06 88 ARG A O 1
ATOM 694 N N . LEU A 1 89 ? -6.942 12.526 -23.116 1.00 86.44 89 LEU A N 1
ATOM 695 C CA . LEU A 1 89 ? -6.980 13.905 -23.619 1.00 86.44 89 LEU A CA 1
ATOM 696 C C . LEU A 1 89 ? -5.612 14.379 -24.129 1.00 86.44 89 LEU A C 1
ATOM 698 O O . LEU A 1 89 ? -5.549 15.163 -25.073 1.00 86.44 89 LEU A O 1
ATOM 702 N N . ASN A 1 90 ? -4.526 13.905 -23.512 1.00 85.56 90 ASN A N 1
ATOM 703 C CA . ASN A 1 90 ? -3.157 14.233 -23.911 1.00 85.56 90 ASN A CA 1
ATOM 704 C C . ASN A 1 90 ? -2.601 13.318 -25.005 1.00 85.56 90 ASN A C 1
ATOM 706 O O . ASN A 1 90 ? -1.563 13.638 -25.593 1.00 85.56 90 ASN A O 1
ATOM 710 N N . GLN A 1 91 ? -3.249 12.189 -25.303 1.00 80.19 91 GLN A N 1
ATOM 711 C CA . GLN A 1 91 ? -2.890 11.435 -26.491 1.00 80.19 91 GLN A CA 1
ATOM 712 C C . GLN A 1 91 ? -3.275 12.277 -27.712 1.00 80.19 91 GLN A C 1
ATOM 714 O O . GLN A 1 91 ? -4.429 12.702 -27.818 1.00 80.19 91 GLN A O 1
ATOM 719 N N . PRO A 1 92 ? -2.343 12.539 -28.651 1.00 72.62 92 PRO A N 1
ATOM 720 C CA . PRO A 1 92 ? -2.715 13.175 -29.903 1.00 72.62 92 PRO A CA 1
ATOM 721 C C . PRO A 1 92 ? -3.854 12.349 -30.501 1.00 72.62 92 PRO A C 1
ATOM 723 O O . PRO A 1 92 ? -3.739 11.116 -30.483 1.00 72.62 92 PRO A O 1
ATOM 726 N N . PRO A 1 93 ? -4.938 12.994 -30.988 1.00 66.81 93 PRO A N 1
ATOM 727 C CA . PRO A 1 93 ? -6.103 12.287 -31.499 1.00 66.81 93 PRO A CA 1
ATOM 728 C C . PRO A 1 93 ? -5.562 11.232 -32.435 1.00 66.81 93 PRO A C 1
ATOM 730 O O . PRO A 1 93 ? -4.806 11.594 -33.347 1.00 66.81 93 PRO A O 1
ATOM 733 N N . HIS A 1 94 ? -5.818 9.956 -32.108 1.00 57.75 94 HIS A N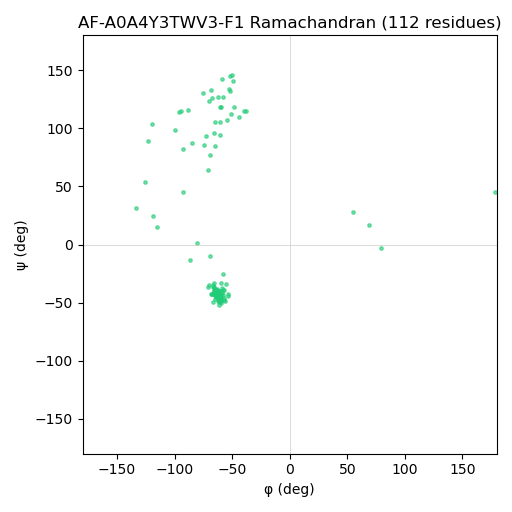 1
ATOM 734 C CA . HIS A 1 94 ? -5.279 8.813 -32.834 1.00 57.75 94 HIS A CA 1
ATOM 735 C C . HIS A 1 94 ? -5.304 9.206 -34.295 1.00 57.75 94 HIS A C 1
ATOM 737 O O . HIS A 1 94 ? -6.381 9.546 -34.790 1.00 57.75 94 HIS A O 1
ATOM 743 N N . ARG A 1 95 ? -4.131 9.340 -34.934 1.00 52.78 95 ARG A N 1
ATOM 744 C CA . ARG A 1 95 ? -4.067 9.793 -36.321 1.00 52.78 95 ARG A CA 1
ATOM 745 C C . ARG A 1 95 ? -4.843 8.735 -37.083 1.00 52.78 95 ARG A C 1
ATOM 747 O O . ARG A 1 95 ? -4.282 7.688 -37.397 1.00 52.78 95 ARG A O 1
ATOM 754 N N . CYS A 1 96 ? -6.131 8.982 -37.306 1.00 46.50 96 CYS A N 1
ATOM 755 C CA . CYS A 1 96 ? -6.957 8.142 -38.126 1.00 46.50 96 CYS A CA 1
ATOM 756 C C . CYS A 1 96 ? -6.237 8.232 -39.458 1.00 46.50 96 CYS A C 1
ATOM 758 O O . CYS A 1 96 ? -6.198 9.288 -40.097 1.0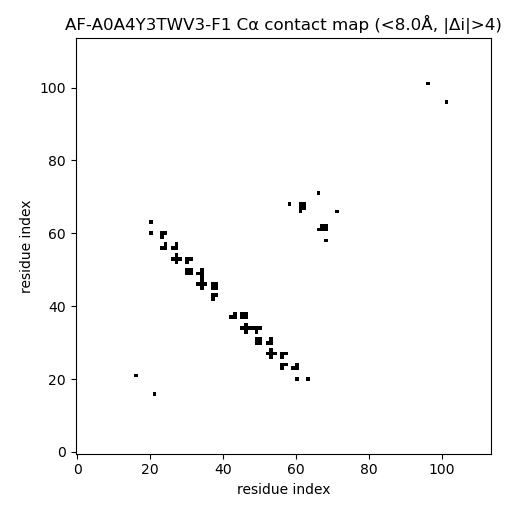0 46.50 96 CYS A O 1
ATOM 760 N N . LYS A 1 97 ? -5.529 7.163 -39.823 1.00 51.22 97 LYS A N 1
ATOM 761 C CA . LYS A 1 97 ? -5.099 6.954 -41.196 1.00 51.22 97 LYS A CA 1
ATOM 762 C C . LYS A 1 97 ? -6.377 6.618 -41.955 1.00 51.22 97 LYS A C 1
ATOM 764 O O . LYS A 1 97 ? -6.567 5.500 -42.411 1.00 51.22 97 LYS A O 1
ATOM 769 N N . GLU A 1 98 ? -7.278 7.590 -42.005 1.00 48.16 98 GLU A N 1
ATOM 770 C CA . GLU A 1 98 ? -8.410 7.602 -42.894 1.00 48.16 98 GLU A CA 1
ATOM 771 C C . GLU A 1 98 ? -7.790 7.540 -44.288 1.00 48.16 98 GLU A C 1
ATOM 773 O O . GLU A 1 98 ? -6.919 8.352 -44.633 1.00 48.16 98 GLU A O 1
ATOM 778 N N . LEU A 1 99 ? -8.112 6.469 -45.013 1.00 49.78 99 LEU A N 1
ATOM 779 C CA . LEU A 1 99 ? -7.538 6.139 -46.309 1.00 49.78 99 LEU A CA 1
ATOM 780 C C . LEU A 1 99 ? -7.353 7.403 -47.169 1.00 49.78 99 LEU A C 1
ATOM 782 O O . LEU A 1 99 ? -8.308 8.066 -47.564 1.00 49.78 99 LEU A O 1
ATOM 786 N N . GLY A 1 100 ? -6.098 7.735 -47.470 1.00 52.84 100 GLY A N 1
ATOM 787 C CA . GLY A 1 100 ? -5.744 8.649 -48.556 1.00 52.84 100 GLY A CA 1
ATOM 788 C C . GLY A 1 100 ? -5.890 10.154 -48.313 1.00 52.84 100 GLY A C 1
ATOM 789 O O . GLY A 1 100 ? -5.472 10.918 -49.183 1.00 52.84 100 GLY A O 1
ATOM 790 N N . ARG A 1 101 ? -6.390 10.638 -47.169 1.00 56.84 101 ARG A N 1
ATOM 791 C CA . ARG A 1 101 ? -6.434 12.090 -46.903 1.00 56.84 101 ARG A CA 1
ATOM 792 C C . ARG A 1 101 ? -5.628 12.440 -45.664 1.00 56.84 101 ARG A C 1
ATOM 794 O O . ARG A 1 101 ? -6.044 12.227 -44.535 1.00 56.84 101 ARG A O 1
ATOM 801 N N . ARG A 1 102 ? -4.436 13.007 -45.890 1.00 54.97 102 ARG A N 1
ATOM 802 C CA . ARG A 1 102 ? -3.617 13.620 -44.835 1.00 54.97 102 ARG A CA 1
ATOM 803 C C . ARG A 1 102 ? -4.478 14.659 -44.112 1.00 54.97 102 ARG A C 1
ATOM 805 O O . ARG A 1 102 ? -4.739 15.720 -44.681 1.00 54.97 102 ARG A O 1
ATOM 812 N N . ALA A 1 103 ? -4.904 14.349 -42.887 1.00 54.41 103 ALA A N 1
ATOM 813 C CA . ALA A 1 103 ? -5.515 15.314 -41.983 1.00 54.41 103 ALA A CA 1
ATOM 814 C C . ALA A 1 103 ? -4.585 16.531 -41.914 1.00 54.41 103 ALA A C 1
ATOM 816 O O . ALA A 1 103 ? -3.424 16.415 -41.505 1.00 54.41 103 ALA A O 1
ATOM 817 N N . ARG A 1 104 ? -5.041 17.667 -42.453 1.00 59.81 104 ARG A N 1
ATOM 818 C CA . ARG A 1 104 ? -4.215 18.874 -42.538 1.00 59.81 104 ARG A CA 1
ATOM 819 C C . ARG A 1 104 ? -3.877 19.313 -41.123 1.00 59.81 104 ARG A C 1
ATOM 821 O O . ARG A 1 104 ? -4.767 19.466 -40.293 1.00 59.81 104 ARG A O 1
ATOM 828 N N . ALA A 1 105 ? -2.582 19.498 -40.883 1.00 59.53 105 ALA A N 1
ATOM 829 C CA . ALA A 1 105 ? -2.067 20.054 -39.647 1.00 59.53 105 ALA A CA 1
ATOM 830 C C . ALA A 1 105 ? -2.782 21.377 -39.353 1.00 59.53 105 ALA A C 1
ATOM 832 O O . ALA A 1 105 ? -2.930 22.213 -40.248 1.00 59.53 105 ALA A O 1
ATOM 833 N N . TRP A 1 106 ? -3.242 21.521 -38.113 1.00 61.75 106 TRP A N 1
ATOM 834 C CA . TRP A 1 106 ? -3.866 22.724 -37.582 1.00 61.75 106 TRP A CA 1
ATOM 835 C C . TRP A 1 106 ? -3.076 23.965 -38.011 1.00 61.75 106 TRP A C 1
ATOM 837 O O . TRP A 1 106 ? -1.942 24.174 -37.585 1.00 61.75 106 TRP A O 1
ATOM 847 N N . ARG A 1 107 ? -3.662 24.767 -38.903 1.00 62.12 107 ARG A N 1
ATOM 848 C CA . ARG A 1 107 ? -3.065 26.007 -39.394 1.00 62.12 107 ARG A CA 1
ATOM 849 C C . ARG A 1 107 ? -3.711 27.139 -38.608 1.00 62.12 107 ARG A C 1
ATOM 851 O O . ARG A 1 107 ? -4.840 27.528 -38.898 1.00 62.12 107 ARG A O 1
ATOM 858 N N . ILE A 1 108 ? -3.020 27.620 -37.576 1.00 62.47 108 ILE A N 1
ATOM 859 C CA . ILE A 1 108 ? -3.439 28.820 -36.850 1.00 62.47 108 ILE A CA 1
ATOM 860 C C . ILE A 1 108 ? -3.341 29.966 -37.854 1.00 62.47 108 ILE A C 1
ATOM 862 O O . ILE A 1 108 ? -2.250 30.381 -38.242 1.00 62.47 108 ILE A O 1
ATOM 866 N N . THR A 1 109 ? -4.491 30.418 -38.343 1.00 59.41 109 THR A N 1
ATOM 867 C CA . THR A 1 109 ? -4.560 31.574 -39.231 1.00 59.41 109 THR A CA 1
ATOM 868 C C . THR A 1 109 ? -4.601 32.777 -38.309 1.00 59.41 109 THR A C 1
ATOM 870 O O . THR A 1 109 ? -5.670 33.183 -37.861 1.00 59.41 109 THR A O 1
ATOM 873 N N . THR A 1 110 ? -3.428 33.279 -37.921 1.00 71.81 110 THR A N 1
ATOM 874 C CA . THR A 1 110 ? -3.341 34.540 -37.188 1.00 71.81 110 THR A CA 1
ATOM 875 C C . THR A 1 110 ? -3.808 35.632 -38.148 1.00 71.81 110 THR A C 1
ATOM 877 O O . THR A 1 110 ? -3.083 36.074 -39.040 1.00 71.81 110 THR A O 1
ATOM 880 N N . SER A 1 111 ? -5.091 35.987 -38.053 1.00 65.62 111 SER A N 1
ATOM 881 C CA . SER A 1 111 ? -5.618 37.158 -38.745 1.00 65.62 111 SER A CA 1
ATOM 882 C C . SER A 1 111 ? -4.811 38.357 -38.259 1.00 65.62 111 SER A C 1
ATOM 884 O O . SER A 1 111 ? -4.598 38.511 -37.058 1.00 65.62 111 SER A O 1
ATOM 886 N N . LYS A 1 112 ? -4.263 39.102 -39.215 1.00 56.50 112 LYS A N 1
ATOM 887 C CA . LYS A 1 112 ? -3.124 40.002 -39.045 1.00 56.50 112 LYS A CA 1
ATOM 888 C C . LYS A 1 112 ? -3.281 41.001 -37.894 1.00 56.50 112 LYS A C 1
ATOM 890 O O . LYS A 1 112 ? -4.370 41.519 -37.660 1.00 56.50 112 LYS A O 1
ATOM 895 N N . LEU A 1 113 ? -2.141 41.286 -37.255 1.00 56.25 113 LEU A N 1
ATOM 896 C CA . LEU A 1 113 ? -1.909 42.511 -36.492 1.00 56.25 113 LEU A CA 1
ATOM 897 C C . LEU A 1 113 ? -2.324 43.737 -37.332 1.00 56.25 113 LEU A C 1
ATOM 899 O O . LEU A 1 113 ? -2.060 43.722 -38.541 1.00 56.25 113 LEU A O 1
ATOM 903 N N . PRO A 1 114 ? -2.942 44.761 -36.715 1.00 60.38 114 PRO A N 1
ATOM 904 C CA . PRO A 1 114 ? -3.085 46.073 -37.338 1.00 60.38 114 PRO A CA 1
ATOM 905 C C . PRO A 1 114 ? -1.723 46.738 -37.578 1.00 60.38 114 PRO A C 1
ATOM 907 O O . PRO A 1 114 ? -0.778 46.471 -36.796 1.00 60.38 114 PRO A O 1
#

pLDDT: mean 80.75, std 20.3, range [39.56, 98.75]

Radius of gyration: 26.92 Å; Cα contacts (8 Å, |Δi|>4): 48; chains: 1; bounding box: 38×60×77 Å